Protein AF-A0A3M2Y9V0-F1 (afdb_monomer_lite)

Sequence (49 aa):
MKTARAGVNKAKVALGERGDVWWTDGAEDFNRRQVKNTPYAQWYESLNN

Structure (mmCIF, N/CA/C/O backbone):
data_AF-A0A3M2Y9V0-F1
#
_entry.id   AF-A0A3M2Y9V0-F1
#
loop_
_atom_site.group_PDB
_atom_site.id
_atom_site.type_symbol
_atom_site.label_atom_id
_atom_site.label_alt_id
_atom_site.label_comp_id
_atom_site.label_asym_id
_atom_site.label_entity_id
_atom_site.label_seq_id
_atom_site.pdbx_PDB_ins_code
_atom_site.Cartn_x
_atom_site.Cartn_y
_atom_site.Cartn_z
_atom_site.occupancy
_atom_site.B_iso_or_equiv
_atom_site.auth_seq_id
_atom_site.auth_comp_id
_atom_site.auth_asym_id
_atom_site.auth_atom_id
_atom_site.pdbx_PDB_model_num
ATOM 1 N N . MET A 1 1 ? 7.555 16.681 -10.291 1.00 63.25 1 MET A N 1
ATOM 2 C CA . MET A 1 1 ? 7.239 15.702 -9.217 1.00 63.25 1 MET A CA 1
ATOM 3 C C . MET A 1 1 ? 6.582 14.405 -9.706 1.00 63.25 1 MET A C 1
ATOM 5 O O . MET A 1 1 ? 7.030 13.344 -9.286 1.00 63.25 1 MET A O 1
ATOM 9 N N . LYS A 1 2 ? 5.557 14.426 -10.580 1.00 75.88 2 LYS A N 1
ATOM 10 C CA . LYS A 1 2 ? 4.916 13.184 -11.081 1.00 75.88 2 LYS A CA 1
ATOM 11 C C . LYS A 1 2 ? 5.867 12.275 -11.882 1.00 75.88 2 LYS A C 1
ATOM 13 O O . LYS A 1 2 ? 5.881 11.072 -11.650 1.00 75.88 2 LYS A O 1
ATOM 18 N N . THR A 1 3 ? 6.707 12.847 -12.747 1.00 80.25 3 THR A N 1
ATOM 19 C CA . THR A 1 3 ? 7.602 12.091 -13.646 1.00 80.25 3 THR A CA 1
ATOM 20 C C . THR A 1 3 ? 8.690 11.315 -12.898 1.00 80.25 3 THR A C 1
ATOM 22 O O . THR A 1 3 ? 8.897 10.136 -13.166 1.00 80.25 3 THR A O 1
ATOM 25 N N . ALA A 1 4 ? 9.320 11.932 -11.891 1.00 83.38 4 ALA A N 1
ATOM 26 C CA . ALA A 1 4 ? 10.330 11.270 -11.060 1.00 83.38 4 ALA A CA 1
ATOM 27 C C . ALA A 1 4 ? 9.749 10.067 -10.292 1.00 83.38 4 ALA A C 1
ATOM 29 O O . ALA A 1 4 ? 10.344 8.993 -10.262 1.00 83.38 4 ALA A O 1
ATOM 30 N N . ARG A 1 5 ? 8.537 10.213 -9.734 1.00 85.44 5 ARG A N 1
ATOM 31 C CA . ARG A 1 5 ? 7.835 9.123 -9.034 1.00 85.44 5 ARG A CA 1
ATOM 32 C C . ARG A 1 5 ? 7.479 7.964 -9.970 1.00 85.44 5 ARG A C 1
ATOM 34 O O . ARG A 1 5 ? 7.558 6.811 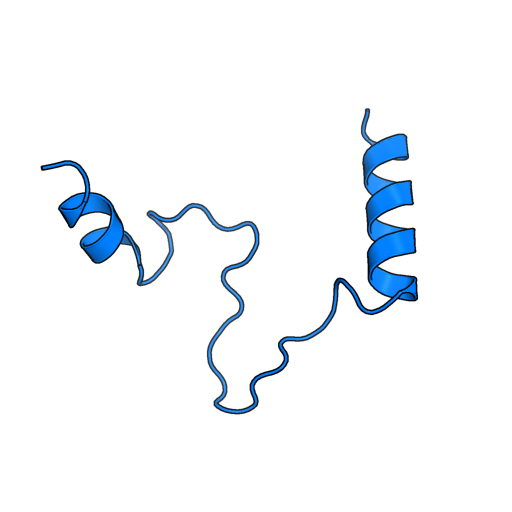-9.555 1.00 85.44 5 ARG A O 1
ATOM 41 N N . ALA A 1 6 ? 7.113 8.260 -11.218 1.00 90.06 6 ALA A N 1
ATOM 42 C CA . ALA A 1 6 ? 6.832 7.239 -12.224 1.00 90.06 6 ALA A CA 1
ATOM 43 C C . ALA A 1 6 ? 8.093 6.443 -12.606 1.00 90.06 6 ALA A C 1
ATOM 45 O O . ALA A 1 6 ? 8.031 5.218 -12.688 1.00 90.06 6 ALA A O 1
ATOM 46 N N . GLY A 1 7 ? 9.237 7.120 -12.761 1.00 94.25 7 GLY A N 1
ATOM 47 C CA . GLY A 1 7 ? 10.524 6.475 -13.040 1.00 94.25 7 GLY A CA 1
ATOM 48 C C . GLY A 1 7 ? 10.944 5.500 -11.940 1.00 94.25 7 GLY A C 1
ATOM 49 O O . GLY A 1 7 ? 11.250 4.345 -12.227 1.00 94.25 7 GLY A O 1
ATOM 50 N N . VAL A 1 8 ? 10.851 5.925 -10.675 1.00 91.44 8 VAL A N 1
ATOM 51 C CA . VAL A 1 8 ? 11.119 5.047 -9.523 1.00 91.44 8 VAL A CA 1
ATOM 52 C C . VAL A 1 8 ? 10.169 3.853 -9.512 1.00 91.44 8 VAL A C 1
ATOM 54 O O . VAL A 1 8 ? 10.614 2.728 -9.326 1.00 91.44 8 VAL A O 1
ATOM 57 N N . ASN A 1 9 ? 8.869 4.060 -9.749 1.00 89.56 9 ASN A N 1
ATOM 58 C CA . ASN A 1 9 ? 7.917 2.950 -9.781 1.00 89.56 9 ASN A CA 1
ATOM 59 C C . ASN A 1 9 ? 8.264 1.924 -10.866 1.00 89.56 9 ASN A C 1
ATOM 61 O O . ASN A 1 9 ? 8.245 0.729 -10.595 1.00 89.56 9 ASN A O 1
ATOM 65 N N . L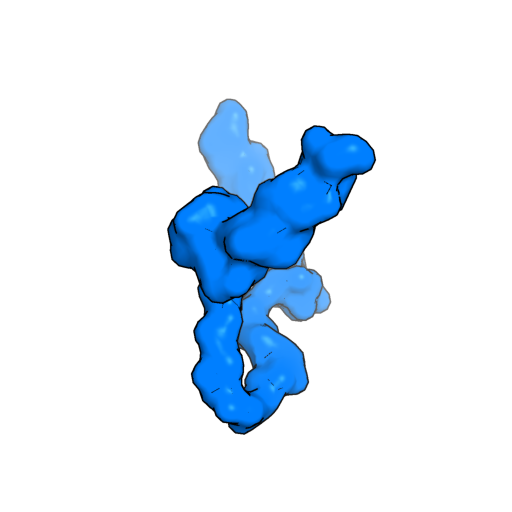YS A 1 10 ? 8.618 2.391 -12.069 1.00 92.25 10 LYS A N 1
ATOM 66 C CA . LYS A 1 10 ? 9.028 1.517 -13.172 1.00 92.25 10 LYS A CA 1
ATOM 67 C C . LYS A 1 10 ? 10.270 0.698 -12.808 1.00 92.25 10 LYS A C 1
ATOM 69 O O . LYS A 1 10 ? 10.283 -0.501 -13.058 1.00 92.25 10 LYS A O 1
ATOM 74 N N . ALA A 1 11 ? 11.273 1.326 -12.192 1.00 94.19 11 ALA A N 1
ATOM 75 C CA . ALA A 1 11 ? 12.480 0.634 -11.743 1.00 94.19 11 ALA A CA 1
ATOM 76 C C . ALA A 1 11 ? 12.168 -0.423 -10.671 1.00 94.19 11 ALA A C 1
ATOM 78 O O . ALA A 1 11 ? 12.597 -1.562 -10.802 1.00 94.19 11 ALA A O 1
ATOM 79 N N . LYS A 1 12 ? 11.352 -0.083 -9.664 1.00 89.69 12 LYS A N 1
ATOM 80 C CA . LYS A 1 12 ? 10.946 -1.022 -8.605 1.00 89.69 12 LYS A CA 1
ATOM 81 C C . LYS A 1 12 ? 10.204 -2.243 -9.145 1.00 89.69 12 LYS A C 1
ATOM 83 O O . LYS A 1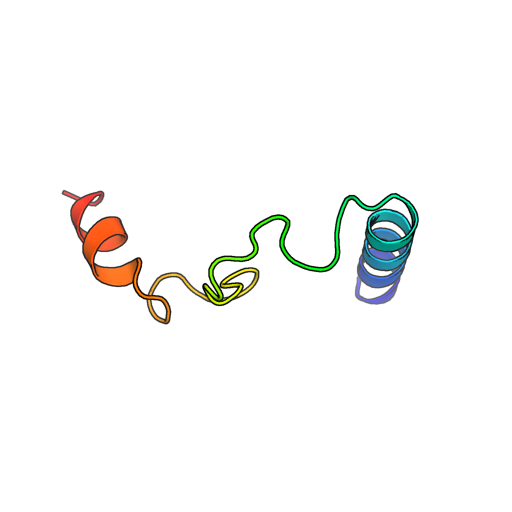 12 ? 10.466 -3.351 -8.700 1.00 89.69 12 LYS A O 1
ATOM 88 N N . VAL A 1 13 ? 9.305 -2.040 -10.111 1.00 90.31 13 VAL A N 1
ATOM 89 C CA . VAL A 1 13 ? 8.596 -3.149 -10.769 1.00 90.31 13 VAL A CA 1
ATOM 90 C C . VAL A 1 13 ? 9.564 -4.023 -11.564 1.00 90.31 13 VAL A C 1
ATOM 92 O O . VAL A 1 13 ? 9.528 -5.239 -11.434 1.00 90.31 13 VAL A O 1
ATOM 95 N N . ALA A 1 14 ? 10.476 -3.422 -12.335 1.00 91.06 14 ALA A N 1
ATOM 96 C CA . ALA A 1 14 ? 11.463 -4.174 -13.114 1.00 91.06 14 ALA A CA 1
ATOM 97 C C . ALA A 1 14 ? 12.438 -4.986 -12.241 1.00 91.06 14 ALA A C 1
ATOM 99 O O . ALA A 1 14 ? 12.894 -6.043 -12.662 1.00 91.06 14 ALA A O 1
ATOM 100 N N . LEU A 1 15 ? 12.743 -4.503 -11.034 1.00 92.12 15 LEU A N 1
ATOM 101 C CA . LEU A 1 15 ? 13.588 -5.195 -10.057 1.00 92.12 15 LEU A CA 1
ATOM 102 C C . LEU A 1 15 ? 12.832 -6.242 -9.219 1.00 92.12 15 LEU A C 1
ATOM 104 O O . LEU A 1 15 ? 13.453 -6.918 -8.407 1.00 92.12 15 LEU A O 1
ATOM 108 N N . GLY A 1 16 ? 11.508 -6.366 -9.372 1.00 86.75 16 GLY A N 1
ATOM 109 C CA . GLY A 1 16 ? 10.685 -7.263 -8.553 1.00 86.75 16 GLY A CA 1
ATOM 110 C C . GLY A 1 16 ? 10.451 -6.774 -7.117 1.00 86.75 16 GLY A C 1
ATOM 111 O O . GLY A 1 16 ? 9.849 -7.480 -6.318 1.00 86.75 16 GLY A O 1
ATOM 112 N N . GLU A 1 17 ? 10.869 -5.551 -6.776 1.00 89.00 17 GLU A N 1
ATOM 113 C CA . GLU A 1 17 ? 10.587 -4.929 -5.472 1.00 89.00 17 GLU A CA 1
ATOM 114 C C . GLU A 1 17 ? 9.106 -4.560 -5.305 1.00 89.00 17 GLU A C 1
ATOM 116 O O . GLU A 1 17 ? 8.641 -4.271 -4.201 1.00 89.00 17 GLU A O 1
ATOM 121 N N . ARG A 1 18 ? 8.373 -4.470 -6.419 1.00 87.62 18 ARG A N 1
ATOM 122 C CA . ARG A 1 18 ? 6.948 -4.151 -6.448 1.00 87.62 18 ARG A CA 1
ATOM 123 C C . ARG A 1 18 ? 6.260 -4.988 -7.518 1.00 87.62 18 ARG A C 1
ATOM 125 O O . ARG A 1 18 ? 6.710 -5.008 -8.656 1.00 87.62 18 ARG A O 1
ATOM 132 N N . GLY A 1 19 ? 5.149 -5.611 -7.170 1.00 79.94 19 GLY A N 1
ATOM 133 C CA . GLY A 1 19 ? 4.410 -6.516 -8.040 1.00 79.94 19 GLY A CA 1
ATOM 134 C C . GLY A 1 19 ? 3.325 -7.207 -7.232 1.00 79.94 19 GLY A C 1
ATOM 135 O O . GLY A 1 19 ? 2.951 -6.694 -6.173 1.00 79.94 19 GLY A O 1
ATOM 136 N N . ASP A 1 20 ? 2.845 -8.342 -7.727 1.00 86.00 20 ASP A N 1
ATOM 137 C CA . ASP A 1 20 ? 1.870 -9.152 -7.008 1.00 86.00 20 ASP A CA 1
ATOM 138 C C . ASP A 1 20 ? 2.391 -9.562 -5.628 1.00 86.00 20 ASP A C 1
ATOM 140 O O . ASP A 1 20 ? 3.594 -9.608 -5.352 1.00 86.00 20 ASP A O 1
ATOM 144 N N . VAL A 1 21 ? 1.442 -9.829 -4.744 1.00 88.06 21 VAL A N 1
ATOM 145 C CA . VAL A 1 21 ? 1.715 -10.250 -3.378 1.00 88.06 21 VAL A CA 1
ATOM 146 C C . VAL A 1 21 ? 2.422 -11.605 -3.362 1.00 88.06 21 VAL A C 1
ATOM 148 O O . VAL A 1 21 ? 2.180 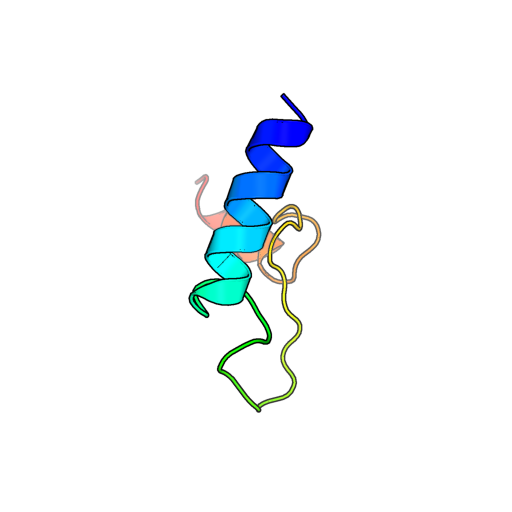-12.466 -4.203 1.00 88.06 21 VAL A O 1
ATOM 151 N N . TRP A 1 22 ? 3.316 -11.804 -2.394 1.00 85.81 22 TRP A N 1
ATOM 152 C CA . TRP A 1 22 ? 4.084 -13.047 -2.263 1.00 85.81 22 TRP A CA 1
ATOM 153 C C . TRP A 1 22 ? 3.294 -14.178 -1.578 1.00 85.81 22 TRP A C 1
ATOM 155 O O . TRP A 1 22 ? 3.782 -15.305 -1.509 1.00 85.81 22 TRP A O 1
ATOM 165 N N . TRP A 1 23 ? 2.092 -13.887 -1.063 1.00 91.00 23 TRP A N 1
ATOM 166 C CA . TRP A 1 23 ? 1.190 -14.859 -0.442 1.00 91.00 23 TRP A CA 1
ATOM 167 C C . TRP A 1 23 ? 0.133 -15.374 -1.426 1.00 91.00 23 TRP A C 1
ATOM 169 O O . TRP A 1 23 ? -0.230 -14.709 -2.392 1.00 91.00 23 TRP A O 1
ATOM 179 N N . THR A 1 24 ? -0.375 -16.578 -1.162 1.00 94.12 24 THR A N 1
ATOM 180 C CA . THR A 1 24 ? -1.319 -17.304 -2.033 1.00 94.12 24 THR A CA 1
ATOM 181 C C . THR A 1 24 ? -2.651 -17.623 -1.354 1.00 94.12 24 THR A C 1
ATOM 183 O O . THR A 1 24 ? -3.499 -18.287 -1.941 1.00 94.12 24 THR A O 1
ATOM 186 N N . ASP A 1 25 ? -2.863 -17.138 -0.130 1.00 94.94 25 ASP A N 1
ATOM 187 C CA . ASP A 1 25 ? -4.060 -17.398 0.683 1.00 94.94 25 ASP A CA 1
ATOM 188 C C . ASP A 1 25 ? -5.299 -16.578 0.264 1.00 94.94 25 ASP A C 1
ATOM 190 O O . ASP A 1 25 ? -6.371 -16.722 0.850 1.00 94.94 25 ASP A O 1
ATOM 194 N N . GLY A 1 26 ? -5.168 -15.736 -0.764 1.00 91.38 26 GLY A N 1
ATOM 195 C CA . GLY A 1 26 ? -6.245 -14.892 -1.278 1.00 91.38 26 GLY A CA 1
ATOM 196 C C . GLY A 1 26 ? -6.480 -13.607 -0.482 1.00 91.38 26 GLY A C 1
ATOM 197 O O . GLY A 1 26 ? -7.438 -12.894 -0.781 1.00 91.38 26 GLY A O 1
ATOM 198 N N . ALA A 1 27 ? -5.634 -13.279 0.501 1.00 92.06 27 ALA A N 1
ATOM 199 C CA . ALA A 1 27 ? -5.734 -12.009 1.208 1.00 92.06 27 ALA A CA 1
ATOM 200 C C . ALA A 1 27 ? -5.503 -10.813 0.260 1.00 92.06 27 ALA A C 1
ATOM 202 O O . ALA A 1 27 ? -4.638 -10.845 -0.618 1.00 92.06 27 ALA A O 1
ATOM 203 N N . GLU A 1 28 ? -6.285 -9.745 0.434 1.00 92.00 28 GLU A N 1
ATOM 204 C CA . GLU A 1 28 ? -6.221 -8.543 -0.407 1.00 92.00 28 GLU A CA 1
ATOM 205 C C . GLU A 1 28 ? -4.941 -7.720 -0.145 1.00 92.00 28 GLU A C 1
ATOM 207 O O . GLU A 1 28 ? -4.502 -7.576 0.997 1.00 92.00 28 GLU A O 1
ATOM 212 N N . ASP A 1 29 ? -4.359 -7.120 -1.194 1.00 91.31 29 ASP A N 1
ATOM 213 C CA . ASP A 1 29 ? -3.275 -6.141 -1.042 1.00 91.31 29 ASP A CA 1
ATOM 214 C C . ASP A 1 29 ? -3.818 -4.785 -0.560 1.00 91.31 29 ASP A C 1
ATOM 216 O O . ASP A 1 29 ? -4.477 -4.043 -1.297 1.00 91.31 29 ASP A O 1
ATOM 220 N N . PHE A 1 30 ? -3.494 -4.420 0.680 1.00 92.69 30 PHE A N 1
ATOM 221 C CA . PHE A 1 30 ? -3.857 -3.123 1.252 1.00 92.69 30 PHE A CA 1
ATOM 222 C C . PHE A 1 30 ? -2.809 -2.014 1.020 1.00 92.69 30 PHE A C 1
ATOM 224 O O . PHE A 1 30 ? -2.947 -0.908 1.557 1.00 92.69 30 PHE A O 1
ATOM 231 N N . ASN A 1 31 ? -1.767 -2.245 0.212 1.00 87.81 31 ASN A N 1
ATOM 232 C CA . ASN A 1 31 ? -0.762 -1.232 -0.105 1.00 87.81 31 ASN A CA 1
ATOM 233 C C . ASN A 1 31 ? -1.400 0.026 -0.723 1.00 87.81 31 ASN A C 1
ATOM 235 O O . ASN A 1 31 ? -2.308 -0.029 -1.551 1.00 87.81 31 ASN A O 1
ATOM 239 N N . ARG A 1 32 ? -0.897 1.204 -0.334 1.00 88.00 32 ARG A N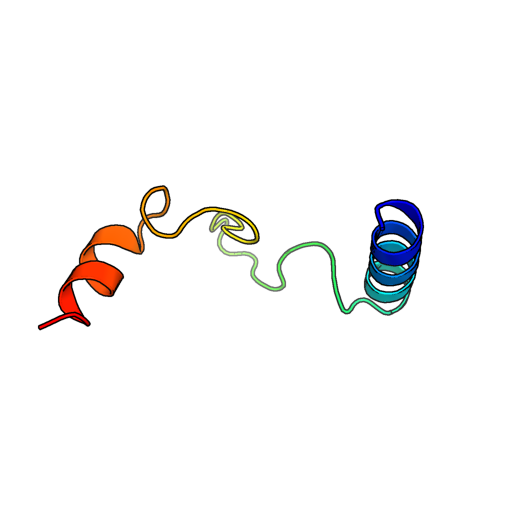 1
ATOM 240 C CA . ARG A 1 32 ? -1.408 2.528 -0.748 1.00 88.00 32 ARG A CA 1
ATOM 241 C C . ARG A 1 32 ? -2.859 2.835 -0.332 1.00 88.00 32 ARG A C 1
ATOM 243 O O . ARG A 1 32 ? -3.396 3.844 -0.796 1.00 88.00 32 ARG A O 1
ATOM 250 N N . ARG A 1 33 ? -3.481 2.046 0.550 1.00 93.50 33 ARG A N 1
ATOM 251 C CA . ARG A 1 33 ? -4.743 2.406 1.219 1.00 93.50 33 ARG A CA 1
ATOM 252 C C . ARG A 1 33 ? -4.464 3.112 2.547 1.00 93.50 33 ARG A C 1
ATOM 254 O O . ARG A 1 33 ? -3.426 2.920 3.173 1.00 93.50 33 ARG A O 1
ATOM 261 N N . GLN A 1 34 ? -5.388 3.973 2.969 1.00 96.06 34 GLN A N 1
ATOM 262 C CA . GLN A 1 34 ? -5.340 4.566 4.308 1.00 96.06 34 GLN A CA 1
ATOM 263 C C . GLN A 1 34 ? -5.740 3.507 5.335 1.00 96.06 34 GLN A C 1
ATOM 265 O O . GLN A 1 34 ? -6.717 2.805 5.097 1.00 96.06 34 GLN A O 1
ATOM 270 N N . VAL A 1 35 ? -5.051 3.440 6.478 1.00 95.56 35 VAL A N 1
ATOM 271 C CA . VAL A 1 35 ? -5.272 2.404 7.509 1.00 95.56 35 VAL A CA 1
ATOM 272 C C . VAL A 1 35 ? -6.732 2.304 7.972 1.00 95.56 35 VAL A C 1
ATOM 274 O O . VAL A 1 35 ? -7.255 1.201 8.089 1.00 95.56 35 VAL A O 1
ATOM 277 N N . LYS A 1 36 ? -7.437 3.439 8.093 1.00 95.62 36 LYS A N 1
ATOM 278 C CA . LYS A 1 36 ? -8.874 3.494 8.429 1.00 95.62 36 LYS A CA 1
ATOM 279 C C . LYS A 1 36 ? -9.803 2.805 7.417 1.00 95.62 36 LYS A C 1
ATOM 281 O O . LYS A 1 36 ? -10.934 2.487 7.748 1.00 95.62 36 LYS A O 1
ATOM 286 N N . ASN A 1 37 ? -9.336 2.585 6.187 1.00 96.06 37 ASN A N 1
ATOM 287 C CA . ASN A 1 37 ? -10.076 1.920 5.108 1.00 96.06 37 ASN A CA 1
ATOM 288 C C . ASN A 1 37 ? -9.598 0.471 4.905 1.00 96.06 37 ASN A C 1
ATOM 290 O O . ASN A 1 37 ? -9.707 -0.072 3.803 1.00 96.06 37 ASN A O 1
ATOM 294 N N . THR A 1 38 ? -8.988 -0.121 5.930 1.00 96.44 38 THR A N 1
ATOM 295 C CA . THR A 1 38 ? -8.466 -1.490 5.916 1.00 96.44 38 THR A CA 1
ATOM 296 C C . THR A 1 38 ? -8.915 -2.217 7.183 1.00 96.44 38 THR A C 1
ATOM 298 O O . THR A 1 38 ? -9.232 -1.553 8.175 1.00 96.44 38 THR A O 1
ATOM 301 N N . PRO A 1 39 ? -8.883 -3.560 7.210 1.00 96.38 39 PRO A N 1
ATOM 302 C CA . PRO A 1 39 ? -9.171 -4.337 8.419 1.00 96.38 39 PRO A CA 1
ATOM 303 C C . PRO A 1 39 ? -8.275 -3.991 9.621 1.00 96.38 39 PRO A C 1
ATOM 305 O O . PRO A 1 39 ? -8.620 -4.297 10.757 1.00 96.38 39 PRO A O 1
ATOM 308 N N . TYR A 1 40 ? -7.143 -3.318 9.394 1.00 96.25 40 TYR A N 1
ATOM 309 C CA . TYR A 1 40 ? -6.210 -2.901 10.440 1.00 96.25 40 TYR A CA 1
ATOM 310 C C . TYR A 1 40 ? -6.641 -1.647 11.211 1.00 96.25 40 TYR A C 1
ATOM 312 O O . TYR A 1 40 ? -5.930 -1.247 12.129 1.00 96.25 40 TYR A O 1
ATOM 320 N N . ALA A 1 41 ? -7.769 -1.018 10.859 1.00 97.19 41 ALA A N 1
ATOM 321 C CA . ALA A 1 41 ? -8.221 0.232 11.471 1.00 97.19 41 ALA A CA 1
ATOM 322 C C . ALA A 1 41 ? -8.299 0.145 13.005 1.00 97.19 41 ALA A C 1
ATOM 324 O O . ALA A 1 41 ? -7.633 0.910 13.698 1.00 97.19 41 ALA A O 1
ATOM 325 N N . GLN A 1 42 ? -9.030 -0.845 13.524 1.00 96.38 42 GLN A N 1
ATOM 326 C CA . GLN A 1 42 ? -9.242 -1.018 14.964 1.00 96.38 42 GLN A CA 1
ATOM 327 C C . GLN A 1 42 ? -7.936 -1.305 15.717 1.00 96.38 42 GLN A C 1
ATOM 329 O O . GLN A 1 42 ? -7.700 -0.774 16.801 1.00 96.38 42 GLN A O 1
ATOM 334 N N . TRP A 1 43 ? -7.064 -2.135 15.139 1.00 96.88 43 TRP A N 1
ATOM 335 C CA . TRP A 1 43 ? -5.747 -2.398 15.716 1.00 96.88 43 TRP A CA 1
ATOM 336 C C . TRP A 1 43 ? -4.905 -1.119 15.764 1.00 96.88 43 TRP A C 1
ATOM 338 O O . TRP A 1 43 ? -4.345 -0.800 16.808 1.00 96.88 43 TRP A O 1
ATOM 348 N N . TYR A 1 44 ? -4.853 -0.356 14.673 1.00 95.62 44 TYR A N 1
ATOM 349 C CA . TYR A 1 44 ? -4.084 0.885 14.614 1.00 95.62 44 TYR A CA 1
ATOM 350 C C . TYR A 1 44 ? -4.585 1.933 15.616 1.00 95.62 44 TYR A C 1
ATOM 352 O O . TYR A 1 44 ? -3.778 2.598 16.260 1.00 95.62 44 TYR A O 1
ATOM 360 N N . GLU A 1 45 ? -5.902 2.057 15.789 1.00 95.69 45 GLU A N 1
ATOM 361 C CA . GLU A 1 45 ? -6.505 2.932 16.801 1.00 95.69 45 GLU A CA 1
ATOM 362 C C . GLU A 1 45 ? -6.080 2.542 18.220 1.00 95.69 45 GLU A C 1
ATOM 364 O O . GLU A 1 45 ? -5.755 3.418 19.018 1.00 95.69 45 GLU A O 1
ATOM 369 N N . SER A 1 46 ? -5.987 1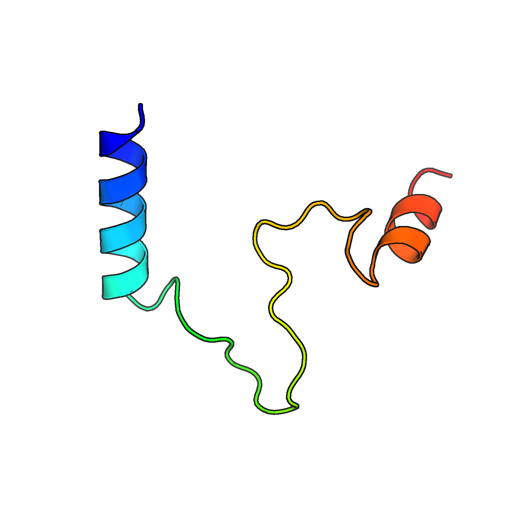.240 18.511 1.00 95.94 46 SER A N 1
ATOM 370 C CA . SER A 1 46 ? -5.564 0.748 19.829 1.00 95.94 46 SER A CA 1
ATOM 371 C C . SER A 1 46 ? -4.116 1.095 20.205 1.00 95.94 46 SER A C 1
ATOM 373 O O . SER A 1 46 ? -3.774 1.052 21.383 1.00 95.94 46 SER A O 1
ATOM 375 N N . LEU A 1 47 ? -3.271 1.457 19.230 1.00 94.94 47 LEU A N 1
ATOM 376 C CA . LEU A 1 47 ? -1.873 1.846 19.462 1.00 94.94 47 LEU A CA 1
ATOM 377 C C . LEU A 1 47 ? -1.705 3.304 19.910 1.00 94.94 47 LEU A C 1
ATOM 379 O O . LEU A 1 47 ? -0.618 3.673 20.341 1.00 94.94 47 LEU A O 1
ATOM 383 N N . ASN A 1 48 ? -2.743 4.135 19.783 1.00 86.12 48 ASN A N 1
ATOM 384 C CA . ASN A 1 48 ? -2.699 5.557 20.142 1.00 86.12 48 ASN A CA 1
ATOM 385 C C . ASN A 1 48 ? -3.176 5.827 21.584 1.00 86.12 48 ASN A C 1
ATOM 387 O O . ASN A 1 48 ? -3.621 6.938 21.875 1.00 86.12 48 ASN A O 1
ATOM 391 N N . ASN A 1 49 ? -3.109 4.811 22.450 1.00 60.62 49 ASN A N 1
ATOM 392 C CA . ASN A 1 49 ? -3.484 4.869 23.865 1.00 60.62 49 ASN A CA 1
ATOM 393 C C . ASN A 1 49 ? -2.288 5.198 24.763 1.00 60.62 49 ASN A C 1
ATOM 395 O O . ASN A 1 49 ? -1.230 4.553 24.585 1.00 60.62 49 ASN A O 1
#

Secondary structure (DSSP, 8-state):
-HHHHHHHHHHHHHTTSSSS-S--S-----TTS-GGGSTTHHHHHHTT-

pLDDT: mean 89.94, std 7.51, range [60.62, 97.19]

Radius of gyration: 14.88 Å; chains: 1; bounding box: 24×33×38 Å

Organism: Pseudomonas syringae pv. maculicola (NCBI:txid59511)

Foldseek 3Di:
DVVVVVVVVVVCVVVVVDDDDPDDPPDDDCPPPDCCPDPCNVVVVVVVD